Protein AF-A0A2R5G968-F1 (afdb_monomer)

Structure (mmCIF, N/CA/C/O backbone):
data_AF-A0A2R5G968-F1
#
_entry.id   AF-A0A2R5G968-F1
#
loop_
_atom_site.group_PDB
_atom_site.id
_atom_site.type_symbol
_atom_site.label_atom_id
_atom_site.label_alt_id
_atom_site.label_comp_id
_atom_site.label_asym_id
_atom_site.label_entity_id
_atom_site.label_seq_id
_atom_site.pdbx_PDB_ins_code
_atom_site.Cartn_x
_atom_site.Cartn_y
_atom_site.Cartn_z
_atom_site.occupancy
_atom_site.B_iso_or_equiv
_atom_site.auth_seq_id
_atom_site.auth_comp_id
_atom_site.auth_asym_id
_atom_site.auth_atom_id
_atom_site.pdbx_PDB_model_num
ATOM 1 N N . MET A 1 1 ? -39.576 2.934 -15.175 1.00 44.50 1 MET A N 1
ATOM 2 C CA . MET A 1 1 ? -38.904 1.916 -14.345 1.00 44.50 1 MET A CA 1
ATOM 3 C C . MET A 1 1 ? -37.463 2.355 -14.179 1.00 44.50 1 MET A C 1
ATOM 5 O O . MET A 1 1 ? -36.793 2.533 -15.183 1.00 44.50 1 MET A O 1
ATOM 9 N N . ASP A 1 2 ? -37.043 2.647 -12.950 1.00 53.50 2 ASP A N 1
ATOM 10 C CA . ASP A 1 2 ? -35.693 3.123 -12.624 1.00 53.50 2 ASP A CA 1
ATOM 11 C C . ASP A 1 2 ? -34.812 1.895 -12.338 1.00 53.50 2 ASP A C 1
ATOM 13 O O . ASP A 1 2 ? -34.889 1.294 -11.269 1.00 53.50 2 ASP A O 1
ATOM 17 N N . THR A 1 3 ? -34.052 1.442 -13.335 1.00 58.53 3 THR A N 1
ATOM 18 C CA . THR A 1 3 ? -33.105 0.321 -13.216 1.00 58.53 3 THR A CA 1
ATOM 19 C C . THR A 1 3 ? -31.760 0.823 -12.692 1.00 58.53 3 THR A C 1
ATOM 21 O O . THR A 1 3 ? -30.745 0.755 -13.384 1.00 58.53 3 THR A O 1
ATOM 24 N N . ARG A 1 4 ? -31.732 1.352 -11.464 1.00 63.88 4 ARG A N 1
ATOM 25 C CA . ARG A 1 4 ? -30.474 1.600 -10.745 1.00 63.88 4 ARG A CA 1
ATOM 26 C C . ARG A 1 4 ? -29.973 0.285 -10.151 1.00 63.88 4 ARG A C 1
ATOM 28 O O . ARG A 1 4 ? -30.392 -0.123 -9.076 1.00 63.88 4 ARG A O 1
ATOM 35 N N . ILE A 1 5 ? -29.093 -0.384 -10.896 1.00 65.44 5 ILE A N 1
ATOM 36 C CA . ILE A 1 5 ? -28.483 -1.679 -10.537 1.00 65.44 5 ILE A CA 1
ATOM 37 C C . ILE A 1 5 ? -27.462 -1.518 -9.390 1.00 65.44 5 ILE A C 1
ATOM 39 O O . ILE A 1 5 ? -27.175 -2.476 -8.681 1.00 65.44 5 ILE A O 1
ATOM 43 N N . PHE A 1 6 ? -26.961 -0.298 -9.163 1.00 63.94 6 PHE A N 1
ATOM 44 C CA . PHE A 1 6 ? -25.982 0.018 -8.124 1.00 63.94 6 PHE A CA 1
ATOM 45 C C . PHE A 1 6 ? -26.376 1.312 -7.408 1.00 63.94 6 PHE A C 1
ATOM 47 O O . PHE A 1 6 ? -26.549 2.353 -8.047 1.00 63.94 6 PHE A O 1
ATOM 54 N N . GLN A 1 7 ? -26.536 1.244 -6.088 1.00 70.88 7 GLN A N 1
ATOM 55 C CA . GLN A 1 7 ? -26.678 2.420 -5.229 1.00 70.88 7 GLN A CA 1
ATOM 56 C C . GLN A 1 7 ? -25.300 2.779 -4.665 1.00 70.88 7 GLN A C 1
ATOM 58 O O . GLN A 1 7 ? -24.541 1.890 -4.281 1.00 70.88 7 GLN A O 1
ATOM 63 N N . ALA A 1 8 ? -24.954 4.068 -4.632 1.00 71.25 8 ALA A N 1
ATOM 64 C CA . ALA A 1 8 ? -23.634 4.521 -4.181 1.00 71.25 8 ALA A CA 1
ATOM 65 C C . ALA A 1 8 ? -23.355 4.109 -2.723 1.00 71.25 8 ALA A C 1
ATOM 67 O O . ALA A 1 8 ? -22.219 3.819 -2.354 1.00 71.25 8 ALA A O 1
ATOM 68 N N . GLU A 1 9 ? -24.412 4.003 -1.923 1.00 75.56 9 GLU A N 1
ATOM 69 C CA . GLU A 1 9 ? -24.392 3.594 -0.522 1.00 75.56 9 GLU A CA 1
ATOM 70 C C . GLU A 1 9 ? -24.033 2.108 -0.322 1.00 75.56 9 GLU A C 1
ATOM 72 O O . GLU A 1 9 ? -23.730 1.698 0.796 1.00 75.56 9 GLU A O 1
ATOM 77 N N . GLN A 1 10 ? -24.035 1.289 -1.382 1.00 80.38 10 GLN A N 1
ATOM 78 C CA . GLN A 1 10 ? -23.674 -0.135 -1.310 1.00 80.38 10 GLN A CA 1
ATOM 79 C C . GLN A 1 10 ? -22.1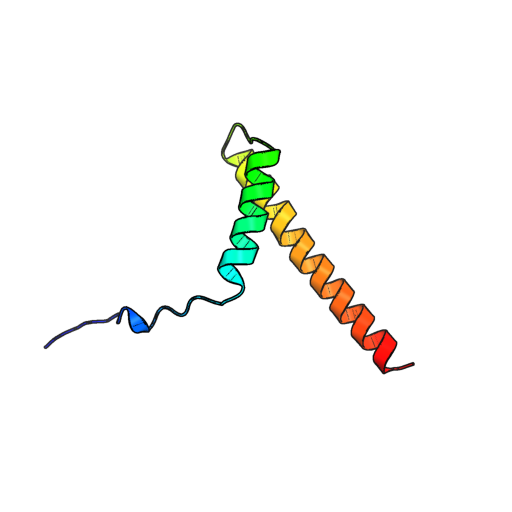56 -0.373 -1.265 1.00 80.38 10 GLN A C 1
ATOM 81 O O . GLN A 1 10 ? -21.717 -1.483 -0.959 1.00 80.38 10 GLN A O 1
ATOM 86 N N . ILE A 1 11 ? -21.336 0.640 -1.563 1.00 82.81 11 ILE A N 1
ATOM 87 C CA . ILE A 1 11 ? -19.875 0.520 -1.538 1.00 82.81 11 ILE A CA 1
ATOM 88 C C . ILE A 1 11 ? -19.384 0.676 -0.095 1.00 82.81 11 ILE A C 1
ATOM 90 O O . ILE A 1 11 ? -19.253 1.782 0.425 1.00 82.81 11 ILE A O 1
ATOM 94 N N . VAL A 1 12 ? -19.069 -0.445 0.555 1.00 86.00 12 VAL A N 1
ATOM 95 C CA . VAL A 1 12 ? -18.512 -0.449 1.914 1.00 86.00 12 VAL A CA 1
ATOM 96 C C . VAL A 1 12 ? -16.988 -0.340 1.863 1.00 86.00 12 VAL A C 1
ATOM 98 O O . VAL A 1 12 ? -16.292 -1.256 1.426 1.00 86.00 12 VAL A O 1
ATOM 101 N N . ILE A 1 13 ? -16.455 0.775 2.363 1.00 86.94 13 ILE A N 1
ATOM 102 C CA . ILE A 1 13 ? -15.015 0.986 2.545 1.00 86.94 13 ILE A CA 1
ATOM 103 C C . ILE A 1 13 ? -14.614 0.419 3.906 1.00 86.94 13 ILE A C 1
ATOM 105 O O . ILE A 1 13 ? -15.040 0.901 4.954 1.00 86.94 13 ILE A O 1
ATOM 109 N N . ARG A 1 14 ? -13.767 -0.609 3.889 1.00 91.06 14 ARG A N 1
ATOM 110 C CA . ARG A 1 14 ? -13.206 -1.218 5.100 1.00 91.06 14 ARG A CA 1
ATOM 111 C C . ARG A 1 14 ? -12.329 -0.194 5.851 1.00 91.06 14 ARG A C 1
ATOM 113 O O . ARG A 1 14 ? -11.459 0.399 5.205 1.00 91.06 14 ARG A O 1
ATOM 120 N N . PRO A 1 15 ? -12.510 0.027 7.170 1.00 91.00 15 PRO A N 1
ATOM 121 C CA . PRO A 1 15 ? -11.780 1.062 7.918 1.00 91.00 15 PRO A CA 1
ATOM 122 C C . PRO A 1 15 ? -10.252 0.954 7.817 1.00 91.00 15 PRO A C 1
ATOM 124 O O . PRO A 1 15 ? -9.546 1.960 7.772 1.00 91.00 15 PRO A O 1
ATOM 127 N N . GLU A 1 16 ? -9.731 -0.269 7.735 1.00 91.44 16 GLU A N 1
ATOM 128 C CA . GLU A 1 16 ? -8.303 -0.565 7.639 1.00 91.44 16 GLU A CA 1
ATOM 129 C C . GLU A 1 16 ? -7.699 -0.270 6.255 1.00 91.44 16 GLU A C 1
ATOM 131 O O . GLU A 1 16 ? -6.480 -0.125 6.129 1.00 91.44 16 GLU A O 1
ATOM 136 N N . MET A 1 17 ? -8.532 -0.152 5.213 1.00 91.94 17 MET A N 1
ATOM 137 C CA . MET A 1 17 ? -8.083 -0.099 3.819 1.00 91.94 17 MET A CA 1
ATOM 138 C C . MET A 1 17 ? -7.190 1.112 3.543 1.00 91.94 17 MET A C 1
ATOM 140 O O . MET A 1 17 ? -6.132 0.977 2.929 1.00 91.94 17 MET A O 1
ATOM 144 N N . ALA A 1 18 ? -7.564 2.288 4.052 1.00 94.69 18 ALA A N 1
ATOM 145 C CA . ALA A 1 18 ? -6.769 3.502 3.879 1.00 94.69 18 ALA A CA 1
ATOM 146 C C . ALA A 1 18 ? -5.378 3.381 4.528 1.00 94.69 18 ALA A C 1
ATOM 148 O O . ALA A 1 18 ? -4.385 3.838 3.963 1.00 94.69 18 ALA A O 1
ATOM 149 N N . GLY A 1 19 ? -5.293 2.735 5.695 1.00 94.94 19 GLY A N 1
ATOM 150 C CA . GLY A 1 19 ? -4.029 2.505 6.395 1.00 94.94 19 GLY A CA 1
ATOM 151 C C . GLY A 1 19 ? -3.114 1.544 5.638 1.00 94.94 19 GLY A C 1
ATOM 152 O O . GLY A 1 19 ? -1.936 1.841 5.445 1.00 94.94 19 GLY A O 1
ATOM 153 N N . ILE A 1 20 ? -3.669 0.431 5.151 1.00 93.06 20 ILE A N 1
ATOM 154 C CA . ILE A 1 20 ? -2.935 -0.569 4.363 1.00 93.06 20 ILE A CA 1
ATOM 155 C C . ILE A 1 20 ? -2.354 0.065 3.095 1.00 93.06 20 ILE A C 1
ATOM 157 O O . ILE A 1 20 ? -1.151 -0.028 2.850 1.00 93.06 20 ILE A O 1
ATOM 161 N N . LEU A 1 21 ? -3.189 0.770 2.327 1.00 95.38 21 LEU A N 1
ATOM 162 C CA . LEU A 1 21 ? -2.758 1.422 1.092 1.00 95.38 21 LEU A CA 1
ATOM 163 C C . LEU A 1 21 ? -1.722 2.520 1.351 1.00 95.38 21 LEU A C 1
ATOM 165 O O . LEU A 1 21 ? -0.781 2.667 0.578 1.00 95.38 21 LEU A O 1
ATOM 169 N N . LYS A 1 22 ? -1.837 3.263 2.457 1.00 95.81 22 LYS A N 1
ATOM 170 C CA . LYS A 1 22 ? -0.845 4.276 2.844 1.00 95.81 22 LYS A CA 1
ATOM 171 C C . LYS A 1 22 ? 0.535 3.668 3.098 1.00 95.81 22 LYS A C 1
ATOM 173 O O . LYS A 1 22 ? 1.533 4.240 2.659 1.00 95.81 22 LYS A O 1
ATOM 178 N N . GLU A 1 23 ? 0.614 2.541 3.802 1.00 94.69 23 GLU A N 1
ATOM 179 C CA . GLU A 1 23 ? 1.897 1.880 4.070 1.00 94.69 23 GLU A CA 1
ATOM 180 C C . GLU A 1 23 ? 2.513 1.270 2.809 1.00 94.69 23 GLU A C 1
ATOM 182 O O . GLU A 1 23 ? 3.719 1.422 2.589 1.00 94.69 23 GLU A O 1
ATOM 187 N N . TRP A 1 24 ? 1.692 0.679 1.939 1.00 95.88 24 TRP A N 1
ATOM 188 C CA . TRP A 1 24 ? 2.140 0.228 0.623 1.00 95.88 24 TRP A CA 1
ATOM 189 C C . TRP A 1 24 ? 2.678 1.395 -0.221 1.00 95.88 24 TRP A C 1
ATOM 191 O O . TRP A 1 24 ? 3.808 1.336 -0.709 1.00 95.88 24 TRP A O 1
ATOM 201 N N . SER A 1 25 ? 1.947 2.511 -0.303 1.00 96.69 25 SER A N 1
ATOM 202 C CA . SER A 1 25 ? 2.381 3.703 -1.044 1.00 96.69 25 SER A CA 1
ATOM 203 C C . SER A 1 25 ? 3.707 4.260 -0.524 1.00 96.69 25 SER A C 1
ATOM 205 O O . SER A 1 25 ? 4.576 4.628 -1.313 1.00 96.69 25 SER A O 1
ATOM 207 N N . LYS A 1 26 ? 3.926 4.278 0.798 1.00 96.00 26 LYS A N 1
ATOM 208 C CA . LYS A 1 26 ? 5.229 4.658 1.372 1.00 96.00 26 LYS A CA 1
ATOM 209 C C . LYS A 1 26 ? 6.346 3.709 0.936 1.00 96.00 26 LYS A C 1
ATOM 211 O O . LYS A 1 26 ? 7.460 4.170 0.697 1.00 96.00 26 LYS A O 1
ATOM 216 N N . ALA A 1 27 ? 6.086 2.404 0.867 1.00 93.31 27 ALA A N 1
ATOM 217 C CA . ALA A 1 27 ? 7.075 1.423 0.423 1.00 93.31 27 ALA A CA 1
ATOM 218 C C . ALA A 1 27 ? 7.463 1.640 -1.047 1.00 93.31 27 ALA A C 1
ATOM 220 O O . ALA A 1 27 ? 8.652 1.640 -1.361 1.00 93.31 27 ALA A O 1
ATOM 221 N N . ILE A 1 28 ? 6.482 1.920 -1.909 1.00 95.94 28 ILE A N 1
ATOM 222 C CA . ILE A 1 28 ? 6.708 2.261 -3.320 1.00 95.94 28 ILE A CA 1
ATOM 223 C C . ILE A 1 28 ? 7.529 3.549 -3.452 1.00 95.94 28 ILE A C 1
ATOM 225 O O . ILE A 1 28 ? 8.548 3.559 -4.137 1.00 95.94 28 ILE A O 1
ATOM 229 N N . ILE A 1 29 ? 7.143 4.619 -2.749 1.00 95.62 29 ILE A N 1
ATOM 230 C CA . ILE A 1 29 ? 7.841 5.915 -2.815 1.00 95.62 29 ILE A CA 1
ATOM 231 C C . ILE A 1 29 ? 9.297 5.798 -2.353 1.00 95.62 29 ILE A C 1
ATOM 233 O O . ILE A 1 29 ? 10.172 6.433 -2.933 1.00 95.62 29 ILE A O 1
ATOM 237 N N . ARG A 1 30 ? 9.579 4.990 -1.324 1.00 94.25 30 ARG A N 1
ATOM 238 C CA . ARG A 1 30 ? 10.951 4.787 -0.830 1.00 94.25 30 ARG A CA 1
ATOM 239 C C . ARG A 1 30 ? 11.838 4.045 -1.824 1.00 94.25 30 ARG A C 1
ATOM 241 O O . ARG A 1 30 ? 13.026 4.331 -1.881 1.00 94.25 30 ARG A O 1
ATOM 248 N N . GLN A 1 31 ? 11.275 3.092 -2.561 1.00 94.56 31 GLN A N 1
ATOM 249 C CA . GLN A 1 31 ? 12.032 2.269 -3.505 1.00 94.56 31 GLN A CA 1
ATOM 250 C C . GLN A 1 31 ? 12.169 2.912 -4.888 1.00 94.56 31 GLN A C 1
ATOM 252 O O . GLN A 1 31 ? 13.039 2.498 -5.643 1.00 94.56 31 GLN A O 1
ATO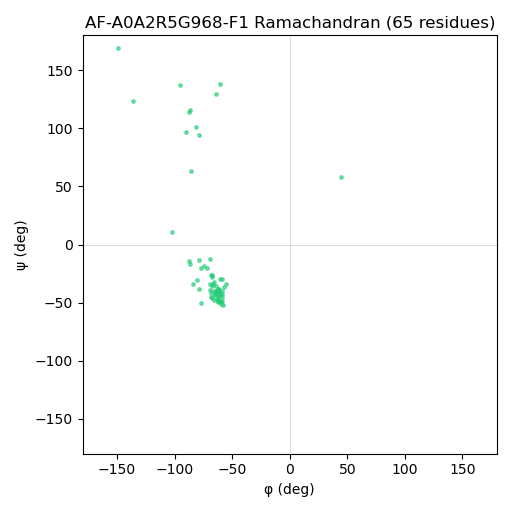M 257 N N . GLN A 1 32 ? 11.339 3.914 -5.202 1.00 94.75 32 GLN A N 1
ATOM 258 C CA . GLN A 1 32 ? 11.351 4.652 -6.472 1.00 94.75 32 GLN A CA 1
ATOM 259 C C . GLN A 1 32 ? 11.489 3.735 -7.704 1.00 94.75 32 GLN A C 1
ATOM 261 O O . GLN A 1 32 ? 12.444 3.864 -8.472 1.00 94.75 32 GLN A O 1
ATOM 266 N N . PRO A 1 33 ? 10.560 2.781 -7.901 1.00 95.25 33 PRO A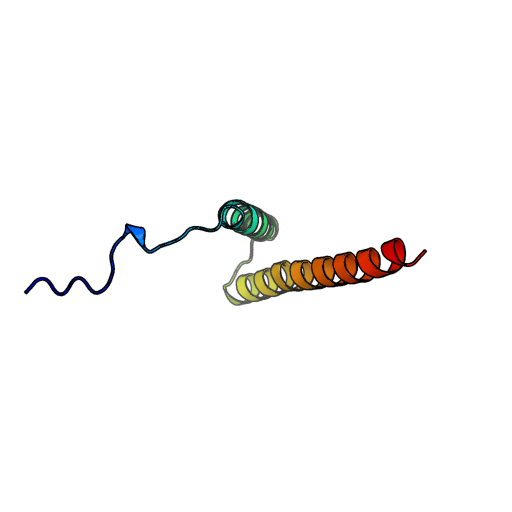 N 1
ATOM 267 C CA . PRO A 1 33 ? 10.636 1.860 -9.025 1.00 95.25 33 PRO A CA 1
ATOM 268 C C . PRO A 1 33 ? 1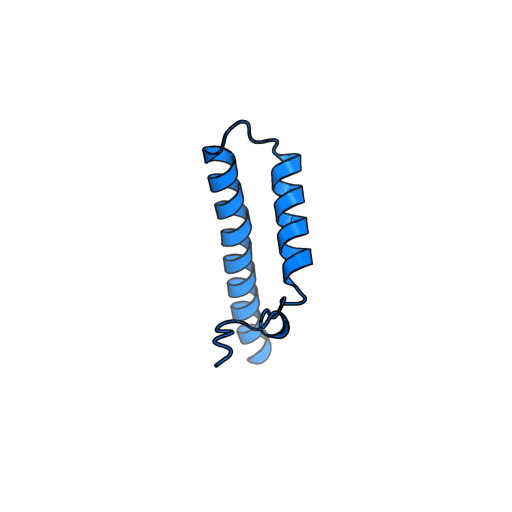0.586 2.617 -10.357 1.00 95.25 33 PRO A C 1
ATOM 270 O O . PRO A 1 33 ? 9.798 3.545 -10.536 1.00 95.25 33 PRO A O 1
ATOM 273 N N . SER A 1 34 ? 11.425 2.195 -11.300 1.00 94.50 34 SER A N 1
ATOM 274 C CA . SER A 1 34 ? 11.579 2.858 -12.603 1.00 94.50 34 SER A CA 1
ATOM 275 C C . SER A 1 34 ? 10.594 2.357 -13.662 1.00 94.50 34 SER A C 1
ATOM 277 O O . SER A 1 34 ? 10.437 2.975 -14.714 1.00 94.50 34 SER A O 1
ATOM 279 N N . ASN A 1 35 ? 9.932 1.228 -13.404 1.00 95.25 35 ASN A N 1
ATOM 280 C CA . ASN A 1 35 ? 9.029 0.574 -14.339 1.00 95.25 35 ASN A CA 1
ATOM 281 C C . ASN A 1 35 ? 7.904 -0.175 -13.604 1.00 95.25 35 ASN A C 1
ATOM 283 O O . ASN A 1 35 ? 7.926 -0.375 -12.389 1.00 95.25 35 ASN A O 1
ATOM 287 N N . ILE A 1 36 ? 6.908 -0.607 -14.376 1.00 93.00 36 ILE A N 1
ATOM 288 C CA . ILE A 1 36 ? 5.718 -1.300 -13.866 1.00 93.00 36 ILE A CA 1
ATOM 289 C C . ILE A 1 36 ? 6.054 -2.676 -13.272 1.00 93.00 36 ILE A C 1
ATOM 291 O O . ILE A 1 36 ? 5.432 -3.080 -12.290 1.00 93.00 36 ILE A O 1
ATOM 295 N N . ALA A 1 37 ? 7.042 -3.390 -13.819 1.00 95.00 37 ALA A N 1
ATOM 296 C CA . ALA A 1 37 ? 7.418 -4.710 -13.314 1.00 95.00 37 ALA A CA 1
ATOM 297 C C . ALA A 1 37 ? 7.966 -4.629 -11.879 1.00 95.00 37 ALA A C 1
ATOM 299 O O . ALA A 1 37 ? 7.594 -5.442 -11.031 1.00 95.00 37 ALA A O 1
ATOM 300 N N . ASP A 1 38 ? 8.759 -3.600 -11.575 1.00 94.12 38 ASP A N 1
ATOM 301 C CA . ASP A 1 38 ? 9.253 -3.343 -10.222 1.00 94.12 38 ASP A CA 1
ATOM 302 C C . ASP A 1 38 ? 8.117 -2.989 -9.256 1.00 94.12 38 ASP A C 1
ATOM 304 O O . ASP A 1 38 ? 8.089 -3.492 -8.133 1.00 94.12 38 ASP A O 1
ATOM 308 N N . ILE A 1 39 ? 7.134 -2.193 -9.693 1.00 95.50 39 ILE A N 1
ATOM 309 C CA . ILE A 1 39 ? 5.937 -1.891 -8.889 1.00 95.50 39 ILE A CA 1
ATOM 31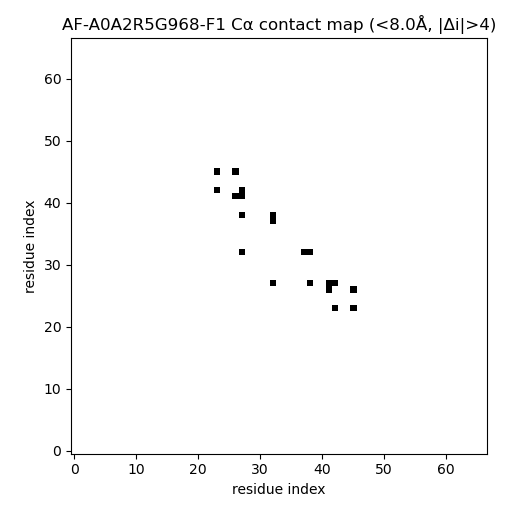0 C C . ILE A 1 39 ? 5.188 -3.182 -8.541 1.00 95.50 39 ILE A C 1
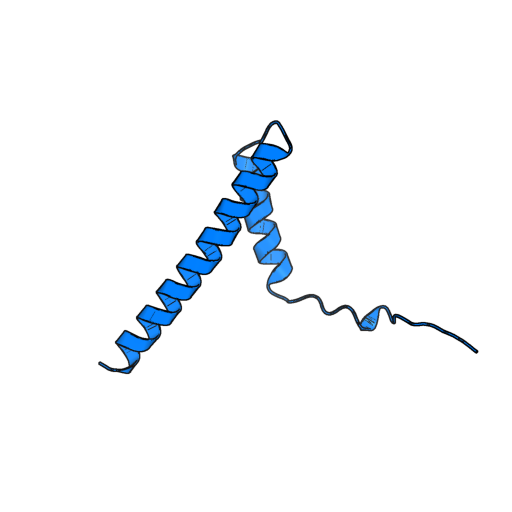ATOM 312 O O . ILE A 1 39 ? 4.804 -3.373 -7.384 1.00 95.50 39 ILE A O 1
ATOM 316 N N . HIS A 1 40 ? 4.992 -4.080 -9.510 1.00 95.94 40 HIS A N 1
ATOM 317 C CA . HIS A 1 40 ? 4.317 -5.359 -9.281 1.00 95.94 40 HIS A CA 1
ATOM 318 C C . HIS A 1 40 ? 5.081 -6.236 -8.289 1.00 95.94 40 HIS A C 1
ATOM 320 O O . HIS A 1 40 ? 4.479 -6.744 -7.342 1.00 95.94 40 HIS A O 1
ATOM 326 N N . ARG A 1 41 ? 6.401 -6.365 -8.460 1.00 94.38 41 ARG A N 1
ATOM 327 C CA . ARG A 1 41 ? 7.253 -7.147 -7.557 1.00 94.38 41 ARG A CA 1
ATOM 328 C C . ARG A 1 41 ? 7.193 -6.613 -6.123 1.00 94.38 41 ARG A C 1
ATOM 330 O O . ARG A 1 41 ? 6.909 -7.375 -5.205 1.00 94.38 41 ARG A O 1
ATOM 337 N N . ILE A 1 42 ? 7.374 -5.304 -5.934 1.00 93.88 42 ILE A N 1
ATOM 338 C CA . ILE A 1 42 ? 7.317 -4.665 -4.608 1.00 93.88 42 ILE A CA 1
ATOM 339 C C . ILE A 1 42 ? 5.939 -4.842 -3.970 1.00 93.88 42 ILE A C 1
ATOM 341 O O . ILE A 1 42 ? 5.831 -5.077 -2.768 1.00 93.88 42 ILE A O 1
ATOM 345 N N . SER A 1 43 ? 4.875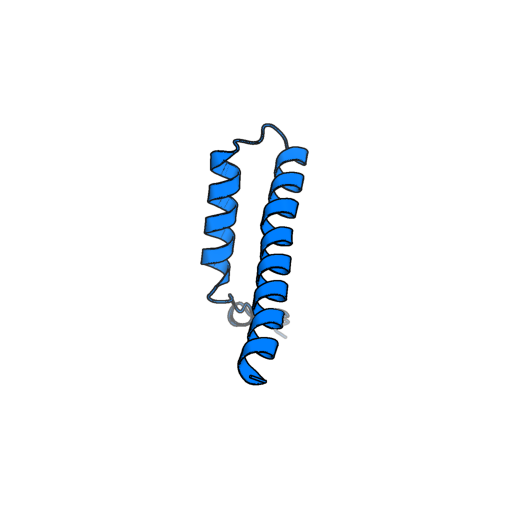 -4.730 -4.767 1.00 95.12 43 SER A N 1
ATOM 346 C CA . SER A 1 43 ? 3.508 -4.927 -4.283 1.00 95.12 43 SER A CA 1
ATOM 347 C C . SER A 1 43 ? 3.304 -6.353 -3.787 1.00 95.12 43 SER A C 1
ATOM 349 O O . SER A 1 43 ? 2.800 -6.537 -2.681 1.00 95.12 43 SER A O 1
ATOM 351 N N . TYR A 1 44 ? 3.748 -7.348 -4.559 1.00 94.00 44 TYR A N 1
ATOM 352 C CA . TYR A 1 44 ? 3.693 -8.748 -4.153 1.00 94.00 44 TYR A CA 1
ATOM 353 C C . TYR A 1 44 ? 4.449 -8.978 -2.842 1.00 94.00 44 TYR A C 1
ATOM 355 O O . TYR A 1 44 ? 3.863 -9.473 -1.889 1.00 94.00 44 TYR A O 1
ATOM 363 N N . GLU A 1 45 ? 5.706 -8.540 -2.752 1.00 92.00 45 GLU A N 1
ATOM 364 C CA . GLU A 1 45 ? 6.524 -8.687 -1.541 1.00 92.00 45 GLU A CA 1
ATOM 365 C C . GLU A 1 45 ? 5.878 -8.012 -0.317 1.00 92.00 45 GLU A C 1
ATOM 367 O O . GLU A 1 45 ? 5.849 -8.586 0.772 1.00 92.00 45 GLU A O 1
ATOM 372 N N . HIS A 1 46 ? 5.315 -6.809 -0.488 1.00 90.69 46 HIS A N 1
ATOM 373 C CA . HIS A 1 46 ? 4.669 -6.064 0.594 1.00 90.69 46 HIS A CA 1
ATOM 374 C C . HIS A 1 46 ? 3.419 -6.772 1.131 1.00 90.69 46 HIS A C 1
ATOM 376 O O . HIS A 1 46 ? 3.205 -6.807 2.344 1.00 90.69 46 HIS A O 1
ATOM 382 N N . PHE A 1 47 ? 2.580 -7.307 0.242 1.00 92.06 47 PHE A N 1
ATOM 383 C CA . PHE A 1 47 ? 1.331 -7.957 0.635 1.00 92.06 47 PHE A CA 1
ATOM 384 C C . PHE A 1 47 ? 1.520 -9.419 1.046 1.00 92.06 47 PHE A C 1
ATOM 386 O O . PHE A 1 47 ? 0.848 -9.845 1.980 1.00 92.06 47 PHE A O 1
ATOM 393 N N . ALA A 1 48 ? 2.452 -10.156 0.436 1.00 88.75 48 ALA A N 1
ATOM 394 C CA . ALA A 1 48 ? 2.778 -11.529 0.824 1.00 88.75 48 ALA A CA 1
ATOM 395 C C . ALA A 1 48 ? 3.313 -11.580 2.261 1.00 88.75 48 ALA A C 1
ATOM 397 O O . ALA A 1 48 ? 2.757 -12.284 3.097 1.00 88.75 48 ALA A O 1
ATOM 398 N N . LYS A 1 49 ? 4.276 -10.711 2.604 1.00 78.94 49 LYS A N 1
ATOM 399 C CA . LYS A 1 49 ? 4.808 -10.624 3.972 1.00 78.94 49 LYS A CA 1
ATOM 400 C C . LYS A 1 49 ? 3.723 -10.334 5.019 1.00 78.94 49 LYS A C 1
ATOM 402 O O . LYS A 1 49 ? 3.768 -10.847 6.127 1.00 78.94 49 LYS A O 1
ATOM 407 N N . LYS A 1 50 ? 2.729 -9.510 4.673 1.00 73.00 50 LYS A N 1
ATOM 408 C CA . LYS A 1 50 ? 1.600 -9.179 5.560 1.00 73.00 50 LYS A CA 1
ATOM 409 C C . LYS A 1 50 ? 0.665 -10.368 5.810 1.00 73.00 50 LYS A C 1
ATOM 411 O O . LYS A 1 50 ? -0.036 -10.353 6.821 1.00 73.00 50 LYS A O 1
ATOM 416 N N . VAL A 1 51 ? 0.601 -11.327 4.887 1.00 77.19 51 VAL A N 1
ATOM 417 C CA . VAL A 1 51 ? -0.157 -12.574 5.057 1.00 77.19 51 VAL A CA 1
ATOM 418 C C . VAL A 1 51 ? 0.626 -13.514 5.964 1.00 77.19 51 VAL A C 1
ATOM 420 O O . VAL A 1 51 ? 0.079 -13.916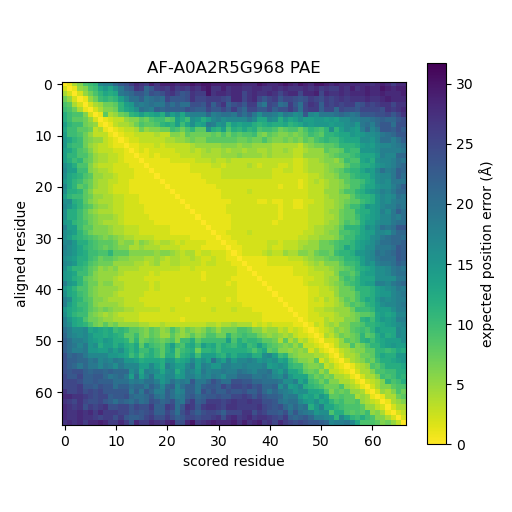 6.986 1.00 77.19 51 VAL A O 1
ATOM 423 N N . ASP A 1 52 ? 1.910 -13.729 5.679 1.00 71.50 52 ASP A N 1
ATOM 424 C CA . ASP A 1 52 ? 2.786 -14.588 6.487 1.00 71.50 52 ASP A CA 1
ATOM 425 C C . ASP A 1 52 ? 2.866 -14.100 7.945 1.00 71.50 52 ASP A C 1
ATOM 427 O O . ASP A 1 52 ? 2.567 -14.849 8.870 1.00 71.50 52 ASP A O 1
ATOM 431 N N . ASP A 1 53 ? 3.113 -12.800 8.170 1.00 69.62 53 ASP A N 1
ATOM 432 C CA . A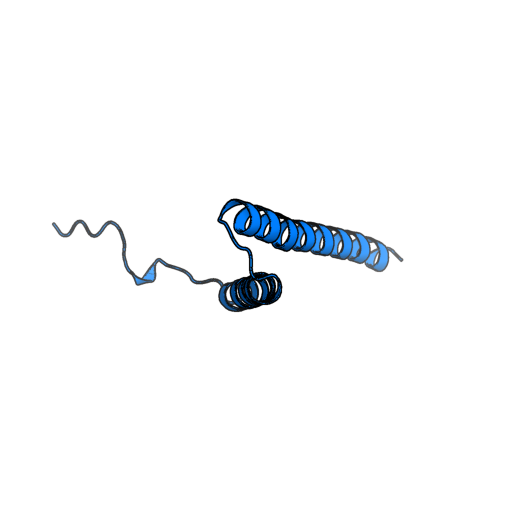SP A 1 53 ? 3.147 -12.206 9.517 1.00 69.62 53 ASP A CA 1
ATOM 433 C C . ASP A 1 53 ? 1.810 -12.401 10.267 1.00 69.62 53 ASP A C 1
ATOM 435 O O . ASP A 1 53 ? 1.767 -12.448 11.500 1.00 69.62 53 ASP A O 1
ATOM 439 N N . ARG A 1 54 ? 0.681 -12.466 9.549 1.00 68.56 54 ARG A N 1
ATOM 440 C CA . ARG A 1 54 ? -0.642 -12.681 10.150 1.00 68.56 54 ARG A CA 1
ATOM 441 C C . ARG A 1 54 ? -0.868 -14.152 10.492 1.00 68.56 54 ARG A C 1
ATOM 443 O O . ARG A 1 54 ? -1.471 -14.423 11.530 1.00 68.56 54 ARG A O 1
ATOM 450 N N . GLU A 1 55 ? -0.408 -15.066 9.647 1.00 63.59 55 GLU A N 1
ATOM 451 C CA . GLU A 1 55 ? -0.476 -16.511 9.876 1.00 63.59 55 GLU A CA 1
ATOM 452 C C . GLU A 1 55 ? 0.440 -16.933 11.032 1.00 63.59 55 GLU A C 1
ATOM 454 O O . GLU A 1 55 ? -0.012 -17.635 11.937 1.00 63.59 55 GLU A O 1
ATOM 459 N N . ASP A 1 56 ? 1.653 -16.385 11.106 1.00 60.03 56 ASP A N 1
ATOM 460 C CA . ASP A 1 56 ? 2.597 -16.625 12.203 1.00 60.03 56 ASP A CA 1
ATOM 461 C C . ASP A 1 56 ? 2.068 -16.107 13.551 1.00 60.03 56 ASP A C 1
ATOM 463 O O . ASP A 1 56 ? 2.173 -16.773 14.586 1.00 60.03 56 ASP A O 1
ATOM 467 N N . ASN A 1 57 ? 1.442 -14.924 13.561 1.00 57.19 57 ASN A N 1
ATOM 468 C CA . ASN A 1 57 ? 0.810 -14.387 14.770 1.00 57.19 57 ASN A CA 1
ATOM 469 C C . ASN A 1 57 ? -0.439 -15.180 15.185 1.00 57.19 57 ASN A C 1
ATOM 471 O O . ASN A 1 57 ? -0.701 -15.318 16.382 1.00 57.19 57 ASN A O 1
ATOM 475 N N . ALA A 1 58 ? -1.208 -15.708 14.228 1.00 60.75 58 ALA A N 1
ATOM 476 C CA . ALA A 1 58 ? -2.342 -16.578 14.524 1.00 60.75 58 ALA A CA 1
ATOM 477 C C . ALA A 1 58 ? -1.869 -17.900 15.150 1.00 60.75 58 ALA A C 1
ATOM 479 O O . ALA A 1 58 ? -2.350 -18.260 16.225 1.00 60.75 58 ALA A O 1
ATOM 480 N N . ALA A 1 59 ? -0.858 -18.542 14.558 1.00 57.59 59 ALA A N 1
ATOM 481 C CA . ALA A 1 59 ? -0.266 -19.783 15.055 1.00 57.59 59 ALA A CA 1
ATOM 482 C C . ALA A 1 59 ? 0.334 -19.630 16.466 1.00 57.59 59 ALA A C 1
ATOM 484 O O . ALA A 1 59 ? 0.098 -20.464 17.340 1.00 57.59 59 ALA A O 1
ATOM 485 N N . ASN A 1 60 ? 1.039 -18.527 16.741 1.00 55.97 60 ASN A N 1
ATOM 486 C CA . ASN A 1 60 ? 1.551 -18.241 18.087 1.00 55.97 60 ASN A CA 1
ATOM 487 C C . ASN A 1 60 ? 0.438 -17.986 19.116 1.00 55.97 60 ASN A C 1
ATOM 489 O O . ASN A 1 60 ? 0.594 -18.328 20.291 1.00 55.97 60 ASN A O 1
ATOM 493 N N . SER A 1 61 ? -0.696 -17.412 18.703 1.00 57.44 61 SER A N 1
ATOM 494 C CA . SER A 1 61 ? -1.824 -17.165 19.610 1.00 57.44 61 SER A CA 1
ATOM 495 C C . SER A 1 61 ? -2.503 -18.452 20.094 1.00 57.44 61 SER A C 1
ATOM 497 O O . SER A 1 61 ? -3.056 -18.470 21.194 1.00 57.44 61 SER A O 1
ATOM 499 N N . ASP A 1 62 ? -2.419 -19.533 19.316 1.00 57.94 62 ASP A N 1
ATOM 500 C CA . ASP A 1 62 ? -2.969 -20.840 19.684 1.00 57.94 62 ASP A CA 1
ATOM 501 C C . ASP A 1 62 ? -2.045 -21.606 20.645 1.00 57.94 62 ASP A C 1
ATOM 503 O O . ASP A 1 62 ? -2.523 -22.313 21.530 1.00 57.94 62 ASP A O 1
ATOM 507 N N . ILE A 1 63 ? -0.727 -21.394 20.557 1.00 57.62 63 ILE A N 1
ATOM 508 C CA . ILE A 1 63 ? 0.258 -21.978 21.484 1.00 57.62 63 ILE A CA 1
ATOM 509 C C . ILE A 1 63 ? 0.115 -21.375 22.893 1.00 57.62 63 ILE A C 1
ATOM 511 O O . ILE A 1 63 ? 0.076 -22.104 23.885 1.00 57.62 63 ILE A O 1
ATOM 515 N N . VAL A 1 64 ? -0.019 -20.048 22.993 1.00 57.78 64 VAL A N 1
ATOM 516 C CA . VAL A 1 64 ? -0.144 -19.338 24.283 1.00 57.78 64 VAL A CA 1
ATOM 517 C C . VAL A 1 64 ? -1.460 -19.652 25.006 1.00 57.78 64 VAL A C 1
ATOM 519 O O . VAL A 1 64 ? -1.504 -19.614 26.230 1.00 57.78 64 VAL A O 1
ATOM 522 N N . ARG A 1 65 ? -2.538 -19.983 24.284 1.00 57.34 65 ARG A N 1
ATOM 523 C CA . ARG A 1 65 ? -3.838 -20.332 24.891 1.00 57.34 65 ARG A CA 1
ATOM 524 C C . ARG A 1 65 ? -3.891 -21.742 25.484 1.00 57.34 65 ARG A C 1
ATOM 526 O O . ARG A 1 65 ? -4.752 -21.995 26.320 1.00 57.34 65 ARG A O 1
ATOM 533 N N . ASN A 1 66 ? -2.997 -22.632 25.056 1.00 54.91 66 ASN A N 1
ATOM 534 C CA . ASN A 1 66 ? -2.928 -24.026 25.500 1.00 54.91 66 ASN A CA 1
ATOM 535 C C . ASN A 1 66 ? -1.807 -24.297 26.527 1.00 54.91 66 ASN A C 1
ATOM 537 O O . ASN A 1 66 ? -1.515 -25.464 26.795 1.00 54.91 66 ASN A O 1
ATOM 541 N N . SER A 1 67 ? -1.176 -23.250 27.074 1.00 49.19 67 SER A N 1
ATOM 542 C CA . SER A 1 67 ? -0.101 -23.342 28.078 1.00 49.19 67 SER A CA 1
ATOM 543 C C . SER A 1 67 ? -0.563 -22.912 29.467 1.00 49.19 67 SER A C 1
ATOM 545 O O . SER A 1 67 ? -1.354 -21.946 29.547 1.00 49.19 67 SER A O 1
#

pLDDT: mean 80.3, std 16.16, range [44.5, 96.69]

Nearest PDB structures (foldseek):
  4rd9-assembly1_B  TM=5.058E-01  e=5.668E+00  Homo sapiens

Radius of gyration: 18.67 Å; Cα contacts (8 Å, |Δi|>4): 10; chains: 1; bounding box: 51×30×42 Å

Sequence (67 aa):
MDTRIFQAEQIVIRPEMAGILKEWSKAIIRQQPSNIADIHRISYEHFAKKVDDREDNAANSDIVRNS

Foldseek 3Di:
DDPPVDDPVPDDDDPCVVVLVVVLVVQCVVVVDPDPVVNVVSSCVSVVVVVVVVVVVVVVVVVVVVD

Organism: NCBI:txid2315210

Solvent-accessible surface area (backbone atoms only — not comparable to full-atom values): 4200 Å² total; per-residue (Å²): 134,87,84,73,89,71,60,81,86,72,68,80,79,61,85,62,52,63,58,54,52,51,54,51,51,51,54,48,64,74,64,59,61,93,48,70,68,50,50,52,51,52,50,48,56,58,53,50,52,57,49,51,58,48,52,54,52,51,57,52,54,57,55,63,72,77,106

Secondary structure (DSSP, 8-state):
-------GGG----TTHHHHHHHHHHHHHHH--SSHHHHHHHHHHHHHHHHHHHHHHHHHHHHHHT-

Mean predicted aligned error: 10.37 Å